Protein AF-A0A2A3DXY0-F1 (afdb_monomer_lite)

Structure (mmCIF, N/CA/C/O backbone):
data_AF-A0A2A3DXY0-F1
#
_entry.id   AF-A0A2A3DXY0-F1
#
loop_
_atom_site.group_PDB
_atom_site.id
_atom_site.type_symbol
_atom_site.label_atom_id
_atom_site.label_alt_id
_atom_site.label_comp_id
_atom_site.label_asym_id
_atom_site.label_entity_id
_atom_site.label_seq_id
_atom_site.pdbx_PDB_ins_code
_atom_site.Cartn_x
_atom_site.Cartn_y
_atom_site.Cartn_z
_atom_site.occupancy
_atom_site.B_iso_or_equiv
_atom_site.auth_seq_id
_atom_site.auth_comp_id
_atom_site.auth_asym_id
_atom_site.auth_atom_id
_atom_site.pdbx_PDB_model_num
ATOM 1 N N . MET A 1 1 ? -6.247 12.651 14.864 1.00 57.28 1 MET A N 1
ATOM 2 C CA . MET A 1 1 ? -5.394 12.483 16.062 1.00 57.28 1 MET A CA 1
ATOM 3 C C . MET A 1 1 ? -4.008 12.069 15.592 1.00 57.28 1 MET A C 1
ATOM 5 O O . MET A 1 1 ? -3.940 11.336 14.614 1.00 57.28 1 MET A O 1
ATOM 9 N N . ASN A 1 2 ? -2.930 12.552 16.216 1.00 72.25 2 ASN A N 1
ATOM 10 C CA . ASN A 1 2 ? -1.573 12.075 15.927 1.00 72.25 2 ASN A CA 1
ATOM 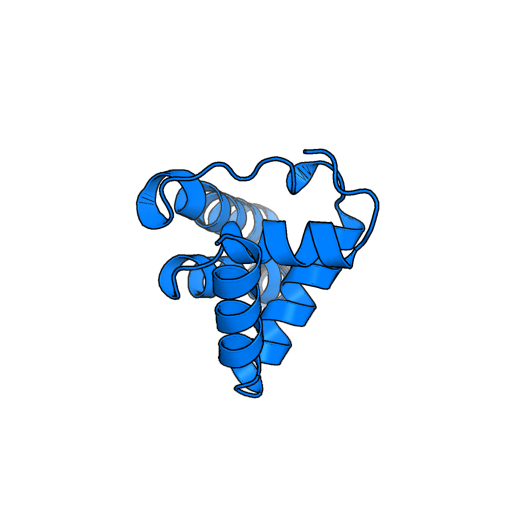11 C C . ASN A 1 2 ? -1.306 10.851 16.825 1.00 72.25 2 ASN A C 1
ATOM 13 O O . ASN A 1 2 ? -1.158 11.047 18.033 1.00 72.25 2 ASN A O 1
ATOM 17 N N . PRO A 1 3 ? -1.322 9.618 16.290 1.00 78.06 3 PRO A N 1
ATOM 18 C CA . PRO A 1 3 ? -1.211 8.411 17.106 1.00 78.06 3 PRO A CA 1
ATOM 19 C C . PRO A 1 3 ? 0.136 8.367 17.831 1.00 78.06 3 PRO A C 1
ATOM 21 O O . PRO A 1 3 ? 1.185 8.588 17.221 1.00 78.06 3 PRO A O 1
ATOM 24 N N . GLN A 1 4 ? 0.106 8.093 19.1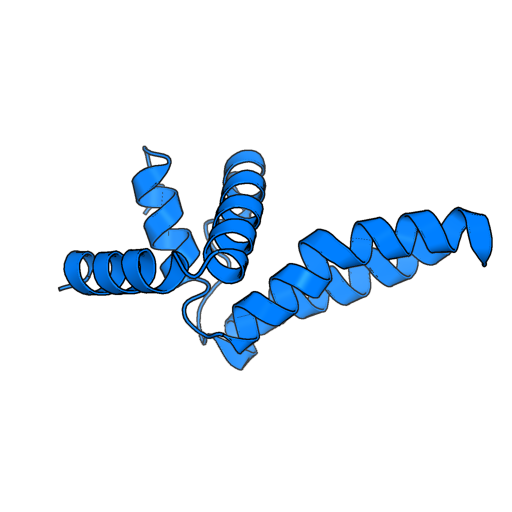33 1.00 85.94 4 GLN A N 1
ATOM 25 C CA . GLN A 1 4 ? 1.303 8.015 19.975 1.00 85.94 4 GLN A CA 1
ATOM 26 C C . GLN A 1 4 ? 1.885 6.601 19.983 1.00 85.94 4 GLN A C 1
ATOM 28 O O . GLN A 1 4 ? 3.097 6.430 20.113 1.00 85.94 4 GLN A O 1
ATOM 33 N N . THR A 1 5 ? 1.039 5.592 19.764 1.00 92.94 5 THR A N 1
ATOM 34 C CA . THR A 1 5 ? 1.433 4.181 19.697 1.00 92.94 5 THR A CA 1
ATOM 35 C C . THR A 1 5 ? 1.204 3.588 18.306 1.00 92.94 5 THR A C 1
ATOM 37 O O . THR A 1 5 ? 0.368 4.056 17.527 1.00 92.94 5 THR A O 1
ATOM 40 N N . PHE A 1 6 ? 1.939 2.519 17.981 1.00 93.38 6 PHE A N 1
ATOM 41 C CA . PHE A 1 6 ? 1.716 1.790 16.729 1.00 93.38 6 PHE A CA 1
ATOM 42 C C . PHE A 1 6 ? 0.326 1.141 16.680 1.00 93.38 6 PHE A C 1
ATOM 44 O O . PHE A 1 6 ? -0.236 0.998 15.601 1.00 93.38 6 PHE A O 1
ATOM 51 N N . ASP A 1 7 ? -0.247 0.758 17.822 1.00 94.19 7 ASP A N 1
ATOM 52 C CA . ASP A 1 7 ? -1.569 0.133 17.860 1.00 94.19 7 ASP A CA 1
ATOM 53 C C . ASP A 1 7 ? -2.695 1.135 17.545 1.00 94.19 7 ASP A C 1
ATOM 55 O O . ASP A 1 7 ? -3.568 0.833 16.733 1.00 94.19 7 ASP A O 1
ATOM 59 N N . GLU A 1 8 ? -2.613 2.364 18.068 1.00 92.00 8 GLU A N 1
ATOM 60 C CA . GLU A 1 8 ? -3.493 3.472 17.660 1.00 92.00 8 GLU A CA 1
ATOM 61 C C . GLU A 1 8 ? -3.357 3.777 16.166 1.00 92.00 8 GLU A C 1
ATOM 63 O O . GLU A 1 8 ? -4.353 3.934 15.456 1.00 92.00 8 GLU A O 1
ATOM 68 N N . TYR A 1 9 ? -2.115 3.831 15.669 1.00 93.19 9 TYR A N 1
ATOM 69 C CA . TYR A 1 9 ? -1.858 4.031 14.246 1.00 93.19 9 TYR A CA 1
ATOM 70 C C . TYR A 1 9 ? -2.440 2.894 13.409 1.00 93.19 9 TYR A C 1
ATOM 72 O O . TYR A 1 9 ? -3.038 3.154 12.372 1.00 93.19 9 TYR A O 1
ATOM 80 N N . TRP A 1 10 ? -2.296 1.646 13.856 1.00 94.69 10 TRP A N 1
ATOM 81 C CA . TRP A 1 10 ? -2.817 0.461 13.184 1.00 94.69 10 TRP A CA 1
ATOM 82 C C . TRP A 1 10 ? -4.342 0.489 13.075 1.00 94.69 10 TRP A C 1
ATOM 84 O O . TRP A 1 10 ? -4.868 0.236 11.993 1.00 94.69 10 TRP A O 1
ATOM 94 N N . LEU A 1 11 ? -5.056 0.830 14.152 1.00 93.50 11 LEU A N 1
ATOM 95 C CA . LEU A 1 11 ? -6.516 0.958 14.111 1.00 93.50 11 LEU A CA 1
ATOM 96 C C . LEU A 1 11 ? -6.952 2.085 13.168 1.00 93.50 11 LEU A C 1
ATOM 98 O O . LEU A 1 11 ? -7.843 1.878 12.345 1.00 93.50 11 LEU A O 1
ATOM 102 N N . GLY A 1 12 ? -6.277 3.237 13.209 1.00 92.25 12 GLY A N 1
ATOM 103 C CA . GLY A 1 12 ? -6.514 4.316 12.248 1.00 92.25 12 GLY A CA 1
ATOM 104 C C . GLY A 1 12 ? -6.240 3.884 10.804 1.00 92.25 12 GLY A C 1
ATOM 105 O O . GLY A 1 12 ? -7.057 4.125 9.920 1.00 92.25 12 GLY A O 1
ATOM 106 N N . TYR A 1 13 ? -5.120 3.199 10.563 1.00 93.69 13 TYR A N 1
ATOM 107 C CA . TYR A 1 13 ? -4.738 2.692 9.246 1.00 93.69 13 TYR A CA 1
ATOM 108 C C . TYR A 1 13 ? -5.794 1.725 8.717 1.00 93.69 13 TYR A C 1
ATOM 110 O O . TYR A 1 13 ? -6.201 1.828 7.563 1.00 93.69 13 TYR A O 1
ATOM 118 N N . LEU A 1 14 ? -6.299 0.830 9.569 1.00 94.56 14 LEU A N 1
ATOM 119 C CA . LEU A 1 14 ? -7.331 -0.128 9.198 1.00 94.56 14 LEU A CA 1
ATOM 120 C C . LEU A 1 14 ? -8.687 0.546 8.927 1.00 94.56 14 LEU A C 1
ATOM 122 O O . LEU A 1 14 ? -9.374 0.137 7.994 1.00 94.56 14 LEU A O 1
ATOM 126 N N . ALA A 1 15 ? -9.042 1.611 9.656 1.00 93.19 15 ALA A N 1
ATOM 127 C CA . ALA A 1 15 ? -10.189 2.464 9.314 1.00 93.19 15 ALA A CA 1
ATOM 128 C C . ALA A 1 15 ? -10.013 3.140 7.946 1.00 93.19 15 ALA A C 1
ATOM 130 O O . ALA A 1 15 ? -10.969 3.278 7.188 1.00 93.19 15 ALA A O 1
ATOM 131 N N . GLY A 1 16 ? -8.772 3.499 7.612 1.00 93.31 16 GLY A N 1
ATOM 132 C CA . GLY A 1 16 ? -8.352 3.981 6.299 1.00 93.31 16 GLY A CA 1
ATOM 133 C C . GLY A 1 16 ? -8.548 2.981 5.152 1.00 93.31 16 GLY A C 1
ATOM 134 O O . GLY A 1 16 ? -8.565 3.396 3.998 1.00 93.31 16 GLY A O 1
ATOM 135 N N . HIS A 1 17 ? -8.680 1.688 5.462 1.00 95.44 17 HIS A N 1
ATOM 136 C CA . HIS A 1 17 ? -8.640 0.571 4.514 1.00 95.44 17 HIS A CA 1
ATOM 137 C C . HIS A 1 17 ? -9.712 -0.487 4.833 1.00 95.44 17 HIS A C 1
ATOM 139 O O . HIS A 1 17 ? -9.480 -1.699 4.724 1.00 95.44 17 HIS A O 1
ATOM 145 N N . SER A 1 18 ? -10.896 -0.054 5.269 1.00 93.81 18 SER A N 1
ATOM 146 C CA . SER A 1 18 ? -11.953 -0.959 5.727 1.00 93.81 18 SER A CA 1
ATOM 147 C C . SER A 1 18 ? -12.607 -1.723 4.570 1.00 93.81 18 SER A C 1
ATOM 149 O O . SER A 1 18 ? -13.034 -2.872 4.752 1.00 93.81 18 SER A O 1
ATOM 151 N N . LYS A 1 19 ? -12.602 -1.165 3.350 1.00 95.69 19 LYS A N 1
ATOM 152 C CA . LYS A 1 19 ? -13.163 -1.828 2.165 1.00 95.69 19 LYS A CA 1
ATOM 153 C C . LYS A 1 19 ? -12.155 -2.776 1.498 1.00 95.69 19 LYS A C 1
ATOM 155 O O . LYS A 1 19 ? -10.998 -2.403 1.288 1.00 95.69 19 LYS A O 1
ATOM 160 N N . PRO A 1 20 ? -12.586 -3.989 1.089 1.00 96.56 20 PRO A N 1
ATOM 161 C CA . PRO A 1 20 ? -11.728 -4.934 0.368 1.00 96.56 20 PRO A CA 1
ATOM 162 C C . PRO A 1 20 ? -11.099 -4.358 -0.905 1.00 96.56 20 PRO A C 1
ATOM 164 O O . PRO A 1 20 ? -9.934 -4.622 -1.185 1.00 96.56 20 PRO A O 1
ATOM 167 N N . SER A 1 21 ? -11.838 -3.530 -1.650 1.00 97.06 21 SER A N 1
ATOM 168 C CA . SER A 1 21 ? -11.356 -2.895 -2.883 1.00 97.06 21 SER A CA 1
ATOM 169 C C . SER A 1 21 ? -10.169 -1.959 -2.639 1.00 97.06 21 SER A C 1
ATOM 171 O O . SER A 1 21 ? -9.186 -2.006 -3.376 1.00 97.06 21 SER A O 1
ATOM 173 N N . THR A 1 22 ? -10.231 -1.150 -1.579 1.00 96.19 22 THR A N 1
ATOM 174 C CA . THR A 1 22 ? -9.161 -0.227 -1.172 1.00 96.19 22 THR A CA 1
ATOM 175 C C . THR A 1 22 ? -7.895 -1.004 -0.828 1.00 96.19 22 THR A C 1
ATOM 177 O O . THR A 1 22 ? -6.817 -0.676 -1.323 1.00 96.19 22 THR A O 1
ATOM 180 N N . ARG A 1 23 ? -8.029 -2.087 -0.049 1.00 97.06 23 ARG A N 1
ATOM 181 C CA . ARG A 1 23 ? -6.908 -2.968 0.316 1.00 97.06 23 ARG A CA 1
ATOM 182 C C . ARG A 1 23 ? -6.270 -3.630 -0.890 1.00 97.06 23 ARG A C 1
ATOM 184 O O . ARG A 1 23 ? -5.055 -3.573 -1.034 1.00 97.06 23 ARG A O 1
ATOM 191 N N . PHE A 1 24 ? -7.084 -4.208 -1.768 1.00 97.88 24 PHE A N 1
ATOM 192 C CA . PHE A 1 24 ? -6.596 -4.903 -2.952 1.00 97.88 24 PHE A CA 1
ATOM 193 C C . PHE A 1 24 ? -5.741 -3.989 -3.837 1.00 97.88 24 PHE A C 1
ATOM 195 O O . PHE A 1 24 ? -4.618 -4.343 -4.194 1.00 97.88 24 PHE A O 1
ATOM 202 N N . ILE A 1 25 ? -6.226 -2.777 -4.121 1.00 97.88 25 ILE A N 1
ATOM 203 C CA . ILE A 1 25 ? -5.478 -1.796 -4.917 1.00 97.88 25 ILE A CA 1
ATOM 204 C C . ILE A 1 25 ? -4.211 -1.338 -4.178 1.00 97.88 25 ILE A C 1
ATOM 206 O O . ILE A 1 25 ? -3.171 -1.176 -4.812 1.00 97.88 25 ILE A O 1
ATOM 210 N N . HIS A 1 26 ? -4.249 -1.196 -2.850 1.00 96.94 26 HIS A N 1
ATOM 211 C CA . HIS A 1 26 ? -3.054 -0.896 -2.055 1.00 96.94 26 HIS A CA 1
ATOM 212 C C . HIS A 1 26 ? -2.004 -2.010 -2.115 1.00 96.94 26 HIS A C 1
ATOM 214 O O . HIS A 1 26 ? -0.819 -1.713 -2.252 1.00 96.94 26 HIS A O 1
ATOM 220 N N . TYR A 1 27 ? -2.400 -3.284 -2.065 1.00 98.06 27 TYR A N 1
ATOM 221 C CA . TYR A 1 27 ? -1.461 -4.396 -2.233 1.00 98.06 27 TYR A CA 1
ATOM 222 C C . TYR A 1 27 ? -0.828 -4.372 -3.619 1.00 98.06 27 TYR A C 1
ATOM 224 O O . TYR A 1 27 ? 0.395 -4.464 -3.742 1.00 98.06 27 TYR A O 1
ATOM 232 N N . LEU A 1 28 ? -1.641 -4.186 -4.663 1.00 97.81 28 LEU A N 1
ATOM 233 C CA . LEU A 1 28 ? -1.133 -4.057 -6.024 1.00 97.81 28 LEU A CA 1
ATOM 234 C C . LEU A 1 28 ? -0.153 -2.893 -6.142 1.00 97.81 28 LEU A C 1
ATOM 236 O O . LEU A 1 28 ? 0.929 -3.076 -6.689 1.00 97.81 28 LEU A O 1
ATOM 240 N N . GLY A 1 29 ? -0.499 -1.721 -5.612 1.00 96.31 29 GLY A N 1
ATOM 241 C CA . GLY A 1 29 ? 0.287 -0.521 -5.862 1.00 96.31 29 GLY A CA 1
ATOM 242 C C . GLY A 1 29 ? 1.477 -0.287 -4.950 1.00 96.31 29 GLY A C 1
ATOM 243 O O . GLY A 1 29 ? 2.482 0.246 -5.408 1.00 96.31 29 GLY A O 1
ATOM 244 N N . LEU A 1 30 ? 1.411 -0.706 -3.690 1.00 95.81 30 LEU A N 1
ATOM 245 C CA . LEU A 1 30 ? 2.481 -0.446 -2.727 1.00 95.81 30 LEU A CA 1
ATOM 246 C C . LEU A 1 30 ? 3.356 -1.668 -2.442 1.00 95.81 30 LEU A C 1
ATOM 248 O O . LEU A 1 30 ? 4.467 -1.495 -1.949 1.00 95.81 30 LEU A O 1
ATOM 252 N N . PHE A 1 31 ? 2.893 -2.884 -2.754 1.00 97.31 31 PHE A N 1
ATOM 253 C CA . PHE A 1 31 ? 3.689 -4.103 -2.582 1.00 97.31 31 PHE A CA 1
ATOM 254 C C . PHE A 1 31 ? 4.126 -4.703 -3.923 1.00 97.31 31 PHE A C 1
ATOM 256 O O . PHE A 1 31 ? 5.321 -4.872 -4.157 1.00 97.31 31 PHE A O 1
ATOM 263 N N . PHE A 1 32 ? 3.189 -4.985 -4.835 1.00 98.12 32 PHE A N 1
ATOM 264 C CA . PHE A 1 32 ? 3.516 -5.687 -6.083 1.00 98.12 32 PHE A CA 1
ATOM 265 C C . PHE A 1 32 ? 4.111 -4.782 -7.170 1.00 98.12 32 PHE A C 1
ATOM 267 O O . PHE A 1 32 ? 5.071 -5.181 -7.829 1.00 98.12 32 PHE A O 1
ATOM 274 N N . ALA A 1 33 ? 3.598 -3.564 -7.360 1.00 98.06 33 ALA A N 1
ATOM 275 C CA . ALA A 1 33 ? 4.062 -2.663 -8.415 1.00 98.06 33 ALA A CA 1
ATOM 276 C C . ALA A 1 33 ? 5.552 -2.281 -8.299 1.00 98.06 33 ALA A C 1
ATOM 278 O O . ALA A 1 33 ? 6.211 -2.253 -9.337 1.00 98.06 33 ALA A O 1
ATOM 279 N N . PRO A 1 34 ? 6.141 -2.064 -7.103 1.00 97.81 34 PRO A N 1
ATOM 280 C CA . PRO A 1 34 ? 7.589 -1.896 -6.969 1.00 97.81 34 PRO A CA 1
ATOM 281 C C . PRO A 1 34 ? 8.388 -3.113 -7.444 1.00 97.81 34 PRO A C 1
ATOM 283 O O . PRO A 1 34 ? 9.347 -2.953 -8.196 1.00 97.81 34 PRO A O 1
ATOM 286 N N . ILE A 1 35 ? 7.968 -4.326 -7.068 1.00 98.19 35 ILE A N 1
ATOM 287 C CA . ILE A 1 35 ? 8.631 -5.576 -7.473 1.00 98.19 35 ILE A CA 1
ATOM 288 C C . ILE A 1 35 ? 8.584 -5.718 -8.997 1.00 98.19 35 ILE A C 1
ATOM 290 O O . ILE A 1 35 ? 9.612 -5.931 -9.641 1.00 98.19 35 ILE A O 1
ATOM 294 N N . VAL A 1 36 ? 7.395 -5.546 -9.581 1.00 98.31 36 VAL A N 1
ATOM 295 C CA . VAL A 1 36 ? 7.181 -5.637 -11.030 1.00 98.31 36 VAL A CA 1
ATOM 296 C C . VAL A 1 36 ? 7.930 -4.532 -11.770 1.00 98.31 36 VAL A C 1
ATOM 298 O O . VAL A 1 36 ? 8.566 -4.806 -12.781 1.00 98.31 36 VAL A O 1
ATOM 301 N N . GLY A 1 37 ? 7.898 -3.297 -11.270 1.00 98.25 37 GLY A N 1
ATOM 302 C CA . GLY A 1 37 ? 8.572 -2.152 -11.877 1.00 98.25 37 GLY A CA 1
ATOM 303 C C . GLY A 1 37 ? 10.085 -2.336 -11.936 1.00 98.25 37 GLY A C 1
ATOM 304 O O . GLY A 1 37 ? 10.692 -2.110 -12.983 1.00 98.25 37 GLY A O 1
ATOM 305 N N . VAL A 1 38 ? 10.692 -2.812 -10.845 1.00 98.25 38 VAL A N 1
ATOM 306 C CA . VAL A 1 38 ? 12.124 -3.136 -10.804 1.00 98.25 38 VAL A CA 1
ATOM 307 C C . VAL A 1 38 ? 12.441 -4.297 -11.746 1.00 98.25 38 VAL A C 1
ATOM 309 O O . VAL A 1 38 ? 13.333 -4.166 -12.578 1.00 98.25 38 VAL A O 1
ATOM 312 N N . ALA A 1 39 ? 11.683 -5.397 -11.699 1.00 98.38 39 ALA A N 1
ATOM 313 C CA . ALA A 1 39 ? 11.904 -6.542 -12.585 1.00 98.38 39 ALA A CA 1
ATOM 314 C C . ALA A 1 39 ? 11.784 -6.164 -14.075 1.00 98.38 39 ALA A C 1
ATOM 316 O O . ALA A 1 39 ? 12.665 -6.483 -14.871 1.00 98.38 39 ALA A O 1
ATOM 317 N N . ALA A 1 40 ? 10.744 -5.416 -14.453 1.00 98.44 40 ALA A N 1
ATOM 318 C CA . ALA A 1 40 ? 10.542 -4.926 -15.816 1.00 98.44 40 ALA A CA 1
ATOM 319 C C . ALA A 1 40 ? 11.662 -3.980 -16.276 1.00 98.44 40 ALA A C 1
ATOM 321 O O . ALA A 1 40 ? 11.968 -3.932 -17.468 1.00 98.44 40 ALA A O 1
ATOM 322 N N . SER A 1 41 ? 12.308 -3.275 -15.342 1.00 98.38 41 SER A N 1
ATOM 323 C CA . SER A 1 41 ? 13.451 -2.413 -15.655 1.00 98.38 41 SER A CA 1
ATOM 324 C C . SER A 1 41 ? 14.668 -3.207 -16.127 1.00 98.38 41 SER A C 1
ATOM 326 O O . SER A 1 41 ? 15.400 -2.751 -16.999 1.00 98.38 41 SER A O 1
ATOM 328 N N . PHE A 1 42 ? 14.852 -4.426 -15.619 1.00 98.31 42 PHE A N 1
ATOM 329 C CA . PHE A 1 42 ? 15.915 -5.323 -16.078 1.00 98.31 42 PHE A CA 1
ATOM 330 C C . PHE A 1 42 ? 15.518 -6.151 -17.303 1.00 98.31 42 PHE A C 1
ATOM 332 O O . PHE A 1 42 ? 16.364 -6.436 -18.145 1.00 98.31 42 PHE A O 1
ATOM 339 N N . LEU A 1 43 ? 14.248 -6.559 -17.393 1.00 98.44 43 LEU A N 1
ATOM 340 C CA . LEU A 1 43 ? 13.789 -7.552 -18.370 1.00 98.44 43 LEU A CA 1
ATOM 341 C C . LEU A 1 43 ? 13.197 -6.954 -19.653 1.00 98.44 43 LEU A C 1
ATOM 343 O O . LEU A 1 43 ? 13.161 -7.640 -20.670 1.00 98.44 43 LEU A O 1
ATOM 347 N N . VAL A 1 44 ? 12.692 -5.717 -19.608 1.00 98.06 44 VAL A N 1
ATOM 348 C CA . VAL A 1 44 ? 11.936 -5.107 -20.715 1.00 98.06 44 VAL A CA 1
ATOM 349 C C . VAL A 1 44 ? 12.549 -3.775 -21.131 1.00 98.06 44 VAL A C 1
ATOM 351 O O . VAL A 1 44 ? 12.999 -3.632 -22.264 1.00 98.06 44 VAL A O 1
ATOM 354 N N . VAL A 1 45 ? 12.569 -2.785 -20.233 1.00 98.06 45 VAL A N 1
ATOM 355 C CA . VAL A 1 45 ? 13.114 -1.453 -20.524 1.00 98.06 45 VAL A CA 1
ATOM 356 C C . VAL A 1 45 ? 13.511 -0.734 -19.241 1.00 98.06 45 VAL A C 1
ATOM 358 O O . VAL A 1 45 ? 12.700 -0.624 -18.328 1.00 98.06 45 VAL A O 1
ATOM 361 N N . TRP A 1 46 ? 14.731 -0.191 -19.184 1.00 98.19 46 TRP A N 1
ATOM 362 C CA . TRP A 1 46 ? 15.338 0.346 -17.953 1.00 98.19 46 TRP A CA 1
ATOM 363 C C . TRP A 1 46 ? 14.507 1.409 -17.225 1.00 98.19 46 TRP A C 1
ATOM 365 O O . TRP A 1 46 ? 14.633 1.546 -16.013 1.00 98.19 46 TRP A O 1
ATOM 375 N N . TRP A 1 47 ? 13.652 2.151 -17.935 1.00 98.00 47 TRP A N 1
ATOM 376 C CA . TRP A 1 47 ? 12.806 3.191 -17.350 1.00 98.00 47 TRP A CA 1
ATOM 377 C C . TRP A 1 47 ? 11.434 2.688 -16.879 1.00 98.00 47 TRP A C 1
ATOM 379 O O . TRP A 1 47 ? 10.659 3.486 -16.359 1.00 98.00 47 TRP A O 1
ATOM 389 N N . ALA A 1 48 ? 11.105 1.396 -17.008 1.00 98.19 48 ALA A N 1
ATOM 390 C CA . ALA A 1 48 ? 9.784 0.857 -16.660 1.00 98.19 48 ALA A CA 1
ATOM 391 C C . ALA A 1 48 ? 9.341 1.219 -15.229 1.00 98.19 48 ALA A C 1
ATOM 393 O O . ALA A 1 48 ? 8.173 1.553 -15.004 1.00 98.19 48 ALA A O 1
ATOM 394 N N . PHE A 1 49 ? 10.270 1.228 -14.267 1.00 97.81 49 PHE A N 1
ATOM 395 C CA . PHE A 1 49 ? 9.985 1.627 -12.887 1.00 97.81 49 PHE A CA 1
ATOM 396 C C . PHE A 1 49 ? 9.474 3.074 -12.760 1.00 97.81 49 PHE A C 1
ATOM 398 O O . PHE A 1 49 ? 8.639 3.333 -11.894 1.00 97.81 49 PHE A O 1
ATOM 405 N N . LEU A 1 50 ? 9.917 3.993 -13.633 1.00 97.88 50 LEU A N 1
ATOM 406 C CA . LEU A 1 50 ? 9.509 5.405 -13.633 1.00 97.88 50 LEU A CA 1
ATOM 407 C C . LEU A 1 50 ? 8.034 5.592 -13.999 1.00 97.88 50 LEU A C 1
ATOM 409 O O . LEU A 1 50 ? 7.464 6.635 -13.696 1.00 97.88 50 LEU A O 1
ATOM 413 N N . VAL A 1 51 ? 7.410 4.597 -14.635 1.00 98.12 51 VAL A N 1
ATOM 414 C CA . VAL A 1 51 ? 5.987 4.633 -14.998 1.00 98.12 51 VAL A CA 1
ATOM 415 C C . VAL A 1 51 ? 5.165 3.737 -14.083 1.00 98.12 51 VAL A C 1
ATOM 417 O O . VAL A 1 51 ? 4.170 4.185 -13.518 1.00 98.12 51 VAL A O 1
ATOM 420 N N . ILE A 1 52 ? 5.584 2.485 -13.893 1.00 98.00 52 ILE A N 1
ATOM 421 C CA . ILE A 1 52 ? 4.796 1.493 -13.152 1.00 98.00 52 ILE A CA 1
ATOM 422 C C . ILE A 1 52 ? 4.599 1.931 -11.696 1.00 98.00 52 ILE A C 1
ATOM 424 O O . ILE A 1 52 ? 3.472 1.934 -11.205 1.00 98.00 52 ILE A O 1
ATOM 428 N N . ILE A 1 53 ? 5.661 2.348 -11.002 1.00 96.88 53 ILE A N 1
ATOM 429 C CA . ILE A 1 53 ? 5.556 2.680 -9.575 1.00 96.88 53 ILE A CA 1
ATOM 430 C C . ILE A 1 53 ? 4.643 3.899 -9.352 1.00 96.88 53 ILE A C 1
ATOM 432 O O . ILE A 1 53 ? 3.694 3.774 -8.572 1.00 96.88 53 ILE A O 1
ATOM 436 N N . PRO A 1 54 ? 4.832 5.051 -10.032 1.00 97.38 54 PRO A N 1
ATOM 437 C CA . PRO A 1 54 ? 3.980 6.216 -9.799 1.00 97.38 54 PRO A CA 1
ATOM 438 C C . PRO A 1 54 ? 2.515 5.996 -10.181 1.00 97.38 54 PRO A C 1
ATOM 440 O O . PRO A 1 54 ? 1.632 6.415 -9.437 1.00 97.38 54 PRO A O 1
ATOM 443 N N . VAL A 1 55 ? 2.235 5.314 -11.300 1.00 98.12 55 VAL A N 1
ATOM 444 C CA . VAL A 1 55 ? 0.854 5.063 -11.751 1.00 98.12 55 VAL A CA 1
ATOM 445 C C . VAL A 1 55 ? 0.076 4.274 -10.703 1.00 98.12 55 VAL A C 1
ATOM 447 O O . VAL A 1 55 ? -1.033 4.653 -10.324 1.00 98.12 55 VAL A O 1
ATOM 450 N N . PHE A 1 56 ? 0.666 3.198 -10.192 1.00 97.62 56 PHE A N 1
ATOM 451 C CA . PHE A 1 56 ? -0.008 2.363 -9.210 1.00 97.62 56 PHE A CA 1
ATOM 452 C C . PHE A 1 56 ? -0.022 2.978 -7.802 1.00 97.62 56 PHE A C 1
ATOM 454 O O . PHE A 1 56 ? -0.985 2.774 -7.061 1.00 97.62 56 PHE A O 1
ATOM 461 N N . TYR A 1 57 ? 0.984 3.781 -7.444 1.00 94.81 57 TYR A N 1
ATOM 462 C CA . TYR A 1 57 ? 0.946 4.594 -6.228 1.00 94.81 57 TYR A CA 1
ATOM 463 C C . TYR A 1 57 ? -0.228 5.585 -6.254 1.00 94.81 57 TYR A C 1
ATOM 465 O O . TYR A 1 57 ? -0.986 5.678 -5.287 1.00 94.81 57 TYR A O 1
ATOM 473 N N . LEU A 1 58 ? -0.424 6.286 -7.376 1.00 95.56 58 LEU A N 1
ATOM 474 C CA . LEU A 1 58 ? -1.555 7.197 -7.556 1.00 95.56 58 LEU A CA 1
ATOM 475 C C . LEU A 1 58 ? -2.888 6.449 -7.492 1.00 95.56 58 LEU A C 1
ATOM 477 O O . LEU A 1 58 ? -3.805 6.908 -6.815 1.00 95.56 58 LEU A O 1
ATOM 481 N N . ALA A 1 59 ? -2.989 5.280 -8.131 1.00 96.38 59 ALA A N 1
ATOM 482 C CA . ALA A 1 59 ? -4.182 4.443 -8.046 1.00 96.38 59 ALA A CA 1
ATOM 483 C C . ALA A 1 59 ? -4.533 4.092 -6.588 1.00 96.38 59 ALA A C 1
ATOM 485 O O . ALA A 1 59 ? -5.688 4.247 -6.193 1.00 96.38 59 ALA A O 1
ATOM 486 N N . ALA A 1 60 ? -3.545 3.700 -5.773 1.00 95.50 60 ALA A N 1
ATOM 487 C CA . ALA A 1 60 ? -3.733 3.463 -4.342 1.00 95.50 60 ALA A CA 1
ATOM 488 C C . ALA A 1 60 ? -4.216 4.727 -3.615 1.00 95.50 60 ALA A C 1
ATOM 490 O O . ALA A 1 60 ? -5.228 4.679 -2.916 1.00 95.50 60 ALA A O 1
ATOM 491 N N . LEU A 1 61 ? -3.585 5.880 -3.856 1.00 93.56 61 LEU A N 1
ATOM 492 C CA . LEU A 1 61 ? -3.980 7.147 -3.236 1.00 93.56 61 LEU A CA 1
ATOM 493 C C . LEU A 1 61 ? -5.433 7.535 -3.556 1.00 93.56 61 LEU A C 1
ATOM 495 O O . LEU A 1 61 ? -6.163 7.966 -2.663 1.00 93.56 61 LEU A O 1
ATOM 499 N N . PHE A 1 62 ? -5.869 7.353 -4.806 1.00 95.25 62 PHE A N 1
ATOM 500 C CA . PHE A 1 62 ? -7.224 7.694 -5.242 1.00 95.25 62 PHE A CA 1
ATOM 501 C C . PHE A 1 62 ? -8.307 6.774 -4.671 1.00 95.25 62 PHE A C 1
ATOM 503 O O . PHE A 1 62 ? -9.470 7.174 -4.627 1.00 95.25 62 PHE A O 1
ATOM 510 N N . THR A 1 63 ? -7.963 5.586 -4.164 1.00 95.50 63 THR A N 1
ATOM 511 C CA . THR A 1 63 ? -8.962 4.733 -3.500 1.00 95.50 63 THR A CA 1
ATOM 512 C C . THR A 1 63 ? -9.539 5.365 -2.239 1.00 95.50 63 THR A C 1
ATOM 514 O O . THR A 1 63 ? -10.716 5.151 -1.960 1.00 95.50 63 THR A O 1
ATOM 517 N N . HIS A 1 64 ? -8.775 6.191 -1.519 1.00 94.12 64 HIS A N 1
ATOM 518 C CA . HIS A 1 64 ? -9.261 6.872 -0.319 1.00 94.12 64 HIS A CA 1
ATOM 519 C C . HIS A 1 64 ? -10.473 7.771 -0.609 1.00 94.12 64 HIS A C 1
ATOM 521 O O . HIS A 1 64 ? -11.545 7.502 -0.067 1.00 94.12 64 HIS A O 1
ATOM 527 N N . PRO A 1 65 ? -10.386 8.780 -1.497 1.00 94.31 65 PRO A N 1
ATOM 528 C CA . PRO A 1 65 ? -11.541 9.613 -1.808 1.00 94.31 65 PRO A CA 1
ATOM 529 C C . PRO A 1 65 ? -12.606 8.895 -2.652 1.00 94.31 65 PRO A C 1
ATOM 531 O O . PRO A 1 65 ? -13.786 9.145 -2.438 1.00 94.31 65 PRO A O 1
ATOM 534 N N . LEU A 1 66 ? -12.227 8.016 -3.593 1.00 95.25 66 LEU A N 1
ATOM 535 C CA . LEU A 1 66 ? -13.175 7.450 -4.568 1.00 95.25 66 LEU A CA 1
ATOM 536 C C . LEU A 1 66 ? -13.918 6.207 -4.070 1.00 95.25 66 LEU A C 1
ATOM 538 O O . LEU A 1 66 ? -15.073 5.992 -4.426 1.00 95.25 66 LEU A O 1
ATOM 542 N N . LEU A 1 67 ? -13.252 5.356 -3.288 1.00 93.94 67 LEU A N 1
ATOM 543 C CA . LEU A 1 67 ? -13.813 4.084 -2.832 1.00 93.94 67 LEU A CA 1
ATOM 544 C C . LEU A 1 67 ? -14.107 4.137 -1.344 1.00 93.94 67 LEU A C 1
ATOM 546 O O . LEU A 1 67 ? -15.227 3.849 -0.928 1.00 93.94 67 LEU A O 1
ATOM 550 N N . GLU A 1 68 ? -13.134 4.532 -0.533 1.00 91.69 68 GLU A N 1
ATOM 551 C CA . GLU A 1 68 ? -13.246 4.530 0.923 1.00 91.69 68 GLU A CA 1
ATOM 552 C C . GLU A 1 68 ? -14.076 5.710 1.448 1.00 91.69 68 GLU A C 1
ATOM 554 O O . GLU A 1 68 ? -14.743 5.571 2.468 1.00 91.69 68 GLU A O 1
ATOM 559 N N . HIS A 1 69 ? -14.130 6.812 0.692 1.00 91.81 69 HIS A N 1
ATOM 560 C CA . HIS A 1 69 ? -14.729 8.095 1.078 1.00 91.81 69 HIS A CA 1
ATOM 561 C C . HIS A 1 69 ? -14.075 8.689 2.338 1.00 91.81 69 HIS A C 1
ATOM 563 O O . HIS A 1 69 ? -14.740 9.257 3.202 1.00 91.81 69 HIS A O 1
ATOM 569 N N . ASN A 1 70 ? -12.751 8.552 2.447 1.00 89.31 70 ASN A N 1
ATOM 570 C CA . ASN A 1 70 ? -11.952 9.125 3.525 1.00 89.31 70 ASN A CA 1
ATOM 571 C C . ASN A 1 70 ? -10.677 9.797 2.990 1.00 89.31 70 ASN A C 1
ATOM 573 O O . ASN A 1 70 ? -10.459 9.909 1.783 1.00 89.31 70 ASN A O 1
ATOM 577 N N . SER A 1 71 ? -9.838 10.287 3.904 1.00 82.94 71 SER A N 1
ATOM 578 C CA . SER A 1 71 ? -8.540 10.871 3.565 1.00 82.94 71 SER A CA 1
ATOM 579 C C . SER A 1 71 ? -7.397 9.927 3.929 1.00 82.94 71 SER A C 1
ATOM 581 O O . SER A 1 71 ? -7.455 9.265 4.962 1.00 82.94 71 SER A O 1
ATOM 583 N N . ASN A 1 72 ? -6.303 9.970 3.165 1.00 77.62 72 ASN A N 1
ATOM 584 C CA . ASN A 1 72 ? -5.057 9.251 3.468 1.00 77.62 72 ASN A CA 1
ATOM 585 C C . ASN A 1 72 ? -4.241 9.878 4.636 1.00 77.62 72 ASN A C 1
ATOM 587 O O . ASN A 1 72 ? -3.080 9.542 4.870 1.00 77.62 72 ASN A O 1
ATOM 591 N N . LYS A 1 73 ? -4.801 10.850 5.370 1.00 72.50 73 LYS A N 1
ATOM 592 C CA . LYS A 1 73 ? -4.142 11.477 6.530 1.00 72.50 73 LYS A CA 1
ATOM 593 C C . LYS A 1 73 ? -4.494 10.718 7.818 1.00 72.50 73 LYS A C 1
ATOM 595 O O . LYS A 1 73 ? -5.647 10.316 7.961 1.00 72.50 73 LYS A O 1
ATOM 600 N N . PRO A 1 74 ? -3.556 10.556 8.777 1.00 58.94 74 PRO A N 1
ATOM 601 C CA . PRO A 1 74 ? -2.190 11.102 8.852 1.00 58.94 74 PRO A CA 1
ATOM 602 C C . PRO A 1 74 ? -1.114 10.126 8.332 1.00 58.94 74 PRO A C 1
ATOM 604 O O . PRO A 1 74 ? 0.061 10.229 8.675 1.00 58.94 74 PRO A O 1
ATOM 607 N N . PHE A 1 75 ? -1.494 9.124 7.539 1.00 63.22 75 PHE A N 1
ATOM 608 C CA . PHE A 1 75 ? -0.635 7.969 7.271 1.00 63.22 75 PHE A CA 1
ATOM 609 C C . PHE A 1 75 ? 0.594 8.306 6.419 1.00 63.22 75 PHE A C 1
ATOM 611 O O . PHE A 1 75 ? 1.607 7.623 6.538 1.00 63.22 75 PHE A O 1
ATOM 618 N N . ALA A 1 76 ? 0.567 9.391 5.643 1.00 66.06 76 ALA A N 1
ATOM 619 C CA . ALA A 1 76 ? 1.740 9.892 4.922 1.00 66.06 76 ALA A CA 1
ATOM 620 C C . ALA A 1 76 ? 2.862 10.442 5.838 1.00 66.06 76 ALA A C 1
ATOM 622 O O . ALA A 1 76 ? 3.998 10.564 5.392 1.00 66.06 76 ALA A O 1
ATOM 623 N N . GLU A 1 77 ? 2.581 10.754 7.110 1.00 76.19 77 GLU A N 1
ATOM 624 C CA . GLU A 1 77 ? 3.527 11.435 8.015 1.00 76.19 77 GLU A CA 1
ATOM 625 C C . GLU A 1 77 ? 4.455 10.473 8.778 1.00 76.19 77 GLU A C 1
ATOM 627 O O . GLU A 1 77 ? 5.480 10.888 9.315 1.00 76.19 77 GLU A O 1
ATOM 632 N N . ARG A 1 78 ? 4.121 9.175 8.832 1.00 87.94 78 ARG A N 1
ATOM 633 C CA . ARG A 1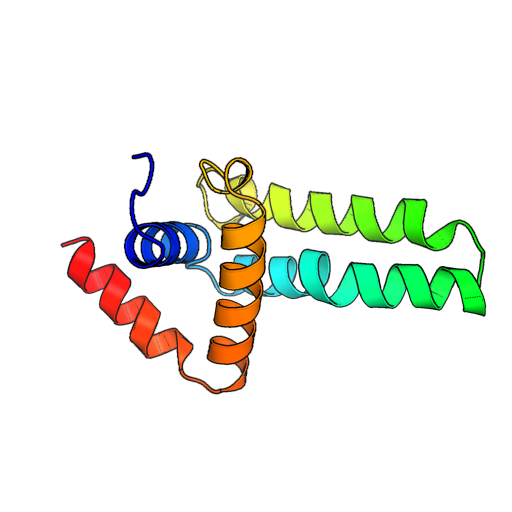 78 ? 4.898 8.144 9.549 1.00 87.94 78 ARG A CA 1
ATOM 634 C C . ARG A 1 78 ? 5.273 6.989 8.615 1.00 87.94 78 ARG A C 1
ATOM 636 O O . ARG A 1 78 ? 4.764 5.884 8.801 1.00 87.94 78 ARG A O 1
ATOM 643 N N . PRO A 1 79 ? 6.175 7.206 7.640 1.00 89.31 79 PRO A N 1
ATOM 644 C CA . PRO A 1 79 ? 6.405 6.282 6.524 1.00 89.31 79 PRO A CA 1
ATOM 645 C C . PRO A 1 79 ? 6.764 4.858 6.965 1.00 89.31 79 PRO A C 1
ATOM 647 O O . PRO A 1 79 ? 6.279 3.890 6.383 1.00 89.31 79 PRO A O 1
ATOM 650 N N . LEU A 1 80 ? 7.560 4.715 8.031 1.00 92.88 80 LEU A N 1
ATOM 651 C CA . LEU A 1 80 ? 7.917 3.400 8.566 1.00 92.88 80 LEU A CA 1
ATOM 652 C C . LEU A 1 80 ? 6.695 2.656 9.123 1.00 92.88 80 LEU A C 1
ATOM 654 O O . LEU A 1 80 ? 6.532 1.463 8.882 1.00 92.88 80 LEU A O 1
ATOM 658 N N . TRP A 1 81 ? 5.813 3.351 9.844 1.00 94.38 81 TRP A N 1
ATOM 659 C CA . TRP A 1 81 ? 4.590 2.746 10.372 1.00 94.38 81 TRP A CA 1
ATOM 660 C C . TRP A 1 81 ? 3.618 2.394 9.249 1.00 94.38 81 TRP A C 1
ATOM 662 O O . TRP A 1 81 ? 3.006 1.332 9.315 1.00 94.38 81 TRP A O 1
ATOM 672 N N . SER A 1 82 ? 3.532 3.212 8.197 1.00 93.44 82 SER A N 1
ATOM 673 C CA . SER A 1 82 ? 2.722 2.920 7.007 1.00 93.44 82 SER A CA 1
ATOM 674 C C . SER A 1 82 ? 3.199 1.649 6.311 1.00 93.44 82 SER A C 1
ATOM 676 O O . SER A 1 82 ? 2.385 0.793 5.973 1.00 93.44 82 SER A O 1
ATOM 678 N N . ALA A 1 83 ? 4.516 1.491 6.146 1.00 94.19 83 ALA A N 1
ATOM 679 C CA . ALA A 1 83 ? 5.107 0.300 5.544 1.00 94.19 83 ALA A CA 1
ATOM 680 C C . ALA A 1 83 ? 4.835 -0.957 6.387 1.00 94.19 83 ALA A C 1
ATOM 682 O O 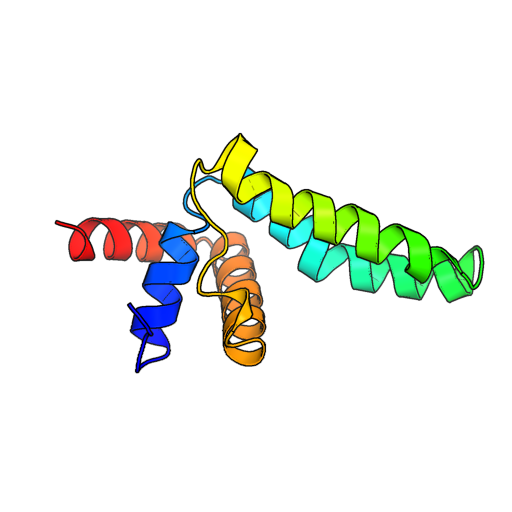. ALA A 1 83 ? 4.369 -1.968 5.862 1.00 94.19 83 ALA A O 1
ATOM 683 N N . ILE A 1 84 ? 5.050 -0.885 7.707 1.00 96.75 84 ILE A N 1
ATOM 684 C CA . ILE A 1 84 ? 4.760 -2.002 8.619 1.00 96.75 84 ILE A CA 1
ATOM 685 C C . ILE A 1 84 ? 3.261 -2.333 8.608 1.00 96.75 84 ILE A C 1
ATOM 687 O O . ILE A 1 84 ? 2.893 -3.507 8.576 1.00 96.75 84 ILE A O 1
ATOM 691 N N . ALA A 1 85 ? 2.386 -1.325 8.613 1.00 96.44 85 ALA A N 1
ATOM 692 C CA . ALA A 1 85 ? 0.941 -1.517 8.589 1.00 96.44 85 ALA A CA 1
ATOM 693 C C . ALA A 1 85 ? 0.468 -2.158 7.277 1.00 96.44 85 ALA A C 1
ATOM 695 O O . ALA A 1 85 ? -0.327 -3.094 7.329 1.00 96.44 85 ALA A O 1
ATOM 696 N N . LEU A 1 86 ? 1.006 -1.747 6.125 1.00 96.38 86 LEU A N 1
ATOM 697 C CA . LEU A 1 86 ? 0.727 -2.382 4.834 1.00 96.38 86 LEU A CA 1
ATOM 698 C C . LEU A 1 86 ? 1.102 -3.868 4.852 1.00 96.38 86 LEU A C 1
ATOM 700 O O . LEU A 1 86 ? 0.277 -4.712 4.505 1.00 96.38 86 LEU A O 1
ATOM 704 N N . LEU A 1 87 ? 2.321 -4.194 5.295 1.00 97.94 87 LEU A N 1
ATOM 705 C CA . LEU A 1 87 ? 2.794 -5.580 5.367 1.00 97.94 87 LEU A CA 1
ATOM 706 C C . LEU A 1 87 ? 1.970 -6.410 6.358 1.00 97.94 87 LEU A C 1
ATOM 708 O O . LEU A 1 87 ? 1.572 -7.529 6.041 1.00 97.94 87 LEU A O 1
ATOM 712 N N . ARG A 1 88 ? 1.652 -5.851 7.534 1.00 98.12 88 ARG A N 1
ATOM 713 C CA . ARG A 1 88 ? 0.778 -6.485 8.534 1.00 98.12 88 ARG A CA 1
ATOM 714 C C . ARG A 1 88 ? -0.614 -6.743 7.965 1.00 98.12 88 ARG A C 1
ATOM 716 O O . ARG A 1 88 ? -1.158 -7.825 8.166 1.00 98.12 88 ARG A O 1
ATOM 723 N N . MET A 1 89 ? -1.189 -5.771 7.262 1.00 98.25 89 MET A N 1
ATOM 724 C CA . MET A 1 89 ? -2.505 -5.886 6.643 1.00 98.25 89 MET A CA 1
ATOM 725 C C . MET A 1 89 ? -2.512 -6.959 5.556 1.00 98.25 89 MET A C 1
ATOM 727 O O . MET A 1 89 ? -3.409 -7.794 5.563 1.00 98.25 89 MET A O 1
ATOM 731 N N . LEU A 1 90 ? -1.512 -6.975 4.670 1.00 98.38 90 LEU A N 1
ATOM 732 C CA . LEU A 1 90 ? -1.360 -7.998 3.633 1.00 98.38 90 LEU A CA 1
ATOM 733 C C . LEU A 1 90 ? -1.215 -9.398 4.247 1.00 98.38 90 LEU A C 1
ATOM 735 O O . LEU A 1 90 ? -1.941 -10.313 3.873 1.00 98.38 90 LEU A O 1
ATOM 739 N N . ALA A 1 91 ? -0.334 -9.562 5.237 1.00 98.50 91 ALA A N 1
ATOM 740 C CA . ALA A 1 91 ? -0.130 -10.844 5.910 1.00 98.50 91 ALA A CA 1
ATOM 741 C C . ALA A 1 91 ? -1.405 -11.347 6.603 1.00 98.50 91 ALA A C 1
ATOM 743 O O . ALA A 1 91 ? -1.727 -12.532 6.537 1.00 98.50 91 ALA A O 1
ATOM 744 N N . LEU A 1 92 ? -2.156 -10.457 7.255 1.00 98.44 92 LEU A N 1
ATOM 745 C CA . LEU A 1 92 ? -3.423 -10.806 7.894 1.00 98.44 92 LEU A CA 1
ATOM 746 C C . LEU A 1 92 ? -4.519 -11.162 6.888 1.00 98.44 92 LEU A C 1
ATOM 748 O O . LEU A 1 92 ? -5.347 -12.012 7.208 1.00 98.44 92 LEU A O 1
ATOM 752 N N . ASP A 1 93 ? -4.550 -10.531 5.715 1.00 97.25 93 ASP A N 1
ATOM 753 C CA . ASP A 1 93 ? -5.519 -10.870 4.668 1.00 97.25 93 ASP A CA 1
ATOM 754 C C . ASP A 1 93 ? -5.202 -12.256 4.084 1.00 97.25 93 ASP A C 1
ATOM 756 O O . ASP A 1 93 ? -6.073 -13.120 4.026 1.00 97.25 93 ASP A O 1
ATOM 760 N N . LEU A 1 94 ? -3.920 -12.527 3.800 1.00 97.50 94 LEU A N 1
ATOM 761 C CA . LEU A 1 94 ? -3.445 -13.825 3.298 1.00 97.50 94 LEU A CA 1
ATOM 762 C C . LEU A 1 94 ? -3.640 -14.978 4.295 1.00 97.50 94 LEU A C 1
ATOM 764 O O . LEU A 1 94 ? -3.881 -16.112 3.893 1.00 97.50 94 LEU A O 1
ATOM 768 N N . THR A 1 95 ? -3.536 -14.705 5.596 1.00 98.00 95 THR A N 1
ATOM 769 C CA . THR A 1 95 ? -3.690 -15.717 6.660 1.00 98.00 95 THR A CA 1
ATOM 770 C C . THR A 1 95 ? -5.112 -15.798 7.229 1.00 98.00 95 THR A C 1
ATOM 772 O O . THR A 1 95 ? -5.360 -16.563 8.161 1.00 98.00 95 THR A O 1
ATOM 775 N N . GLY A 1 96 ? -6.056 -14.993 6.726 1.00 97.00 96 GLY A N 1
ATOM 776 C CA . GLY A 1 96 ? -7.434 -14.929 7.234 1.00 97.00 96 GLY A CA 1
ATOM 777 C C . GLY A 1 96 ? -7.587 -14.274 8.619 1.00 97.00 96 GLY A C 1
ATOM 778 O O . GLY A 1 96 ? -8.661 -14.313 9.224 1.00 97.00 96 GLY A O 1
ATOM 779 N N . GLY A 1 97 ? -6.533 -13.653 9.155 1.00 97.31 97 GLY A N 1
ATOM 780 C CA . GLY A 1 97 ? -6.546 -12.957 10.444 1.00 97.31 97 GLY A CA 1
ATOM 781 C C . GLY A 1 97 ? -7.180 -11.561 10.411 1.00 97.31 97 GLY A C 1
ATOM 782 O O . GLY A 1 97 ? -7.546 -11.037 11.469 1.00 97.31 97 GLY A O 1
ATOM 783 N N . LEU A 1 98 ? -7.338 -10.956 9.229 1.00 97.62 98 LEU A N 1
ATOM 784 C CA . LEU A 1 98 ? -7.760 -9.557 9.092 1.00 97.62 98 LEU A CA 1
ATOM 785 C C . LEU A 1 98 ? -9.165 -9.297 9.649 1.00 97.62 98 LEU A C 1
ATOM 787 O O . LEU A 1 98 ? -9.392 -8.285 10.312 1.00 97.62 98 LEU A O 1
ATOM 791 N N . GLY A 1 99 ? -10.088 -10.247 9.479 1.00 97.00 99 GLY A N 1
ATOM 792 C CA . GLY A 1 99 ? -11.458 -10.129 9.987 1.00 97.00 99 GLY A CA 1
ATOM 793 C C . GLY A 1 99 ? -11.537 -9.931 11.506 1.00 97.00 99 GLY A C 1
ATOM 794 O O . GLY A 1 99 ? -12.410 -9.208 11.983 1.00 97.00 99 GLY A O 1
ATOM 795 N N . ARG A 1 100 ? -10.602 -10.505 12.284 1.00 97.56 100 ARG A N 1
ATOM 796 C CA . ARG A 1 100 ? -10.522 -10.262 13.738 1.00 97.56 100 ARG A CA 1
ATOM 797 C C . ARG A 1 100 ? -1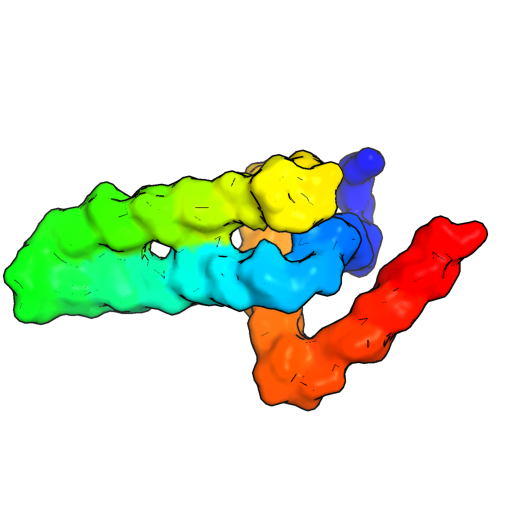0.124 -8.820 14.051 1.00 97.56 100 ARG A C 1
ATOM 799 O O . ARG A 1 100 ? -10.674 -8.228 14.970 1.00 97.56 100 ARG A O 1
ATOM 806 N N . GLN A 1 101 ? -9.195 -8.254 13.283 1.00 97.44 101 GLN A N 1
ATOM 807 C CA . GLN A 1 101 ? -8.748 -6.873 13.476 1.00 97.44 101 GLN A CA 1
ATOM 808 C C . GLN A 1 101 ? -9.821 -5.864 13.050 1.00 97.44 101 GLN A C 1
ATOM 810 O O . GLN A 1 101 ? -10.008 -4.866 13.735 1.00 97.44 101 GLN A O 1
ATOM 815 N N . LEU A 1 102 ? -10.578 -6.152 11.986 1.00 96.62 102 LEU A N 1
ATOM 816 C CA . LEU A 1 102 ? -11.718 -5.324 11.574 1.00 96.62 102 LEU A CA 1
ATOM 817 C C . LEU A 1 102 ? -12.843 -5.330 12.622 1.00 96.62 102 LEU A C 1
ATOM 819 O O . LEU A 1 102 ? -13.441 -4.292 12.882 1.00 96.62 102 LEU A O 1
ATOM 823 N N . ARG A 1 103 ? -13.107 -6.470 13.278 1.00 96.94 103 ARG A N 1
ATOM 824 C CA . ARG A 1 103 ? -14.046 -6.510 14.415 1.00 96.94 103 ARG A CA 1
ATOM 825 C C . ARG A 1 103 ? -13.556 -5.679 15.597 1.00 96.94 103 ARG A C 1
ATOM 827 O O . ARG A 1 103 ? -14.315 -4.855 16.090 1.00 96.94 103 ARG A O 1
ATOM 834 N N . ARG A 1 104 ? -12.279 -5.821 15.971 1.00 96.38 104 ARG A N 1
ATOM 835 C CA . ARG A 1 104 ? -11.648 -4.999 17.016 1.00 96.38 104 ARG A CA 1
ATOM 836 C C . ARG A 1 104 ? -11.760 -3.502 16.712 1.00 96.38 104 ARG A C 1
ATOM 838 O O . ARG A 1 104 ? -12.033 -2.717 17.609 1.00 96.38 104 ARG A O 1
ATOM 845 N N . LEU A 1 105 ? -11.562 -3.112 15.452 1.00 94.81 105 LEU A N 1
ATOM 846 C CA . LEU A 1 105 ? -11.744 -1.731 15.011 1.00 94.81 105 LEU A CA 1
ATOM 847 C C . LEU A 1 105 ? -13.180 -1.245 15.246 1.00 94.81 105 LEU A C 1
ATOM 849 O O . LEU A 1 105 ? -13.374 -0.174 15.810 1.00 94.81 105 LEU A O 1
ATOM 853 N N . ASN A 1 106 ? -14.173 -2.041 14.846 1.00 93.44 106 ASN A N 1
ATOM 854 C CA . ASN A 1 106 ? -15.583 -1.697 15.038 1.00 93.44 106 ASN A CA 1
ATOM 855 C C . ASN A 1 106 ? -15.969 -1.597 16.521 1.00 93.44 106 ASN A C 1
ATOM 857 O O . ASN A 1 106 ? -16.816 -0.784 16.867 1.00 93.44 106 ASN A O 1
ATOM 861 N N . GLU A 1 107 ? -15.374 -2.421 17.385 1.00 94.38 107 GLU A N 1
ATOM 862 C CA . GLU A 1 107 ? -15.584 -2.376 18.838 1.00 94.38 107 GLU A CA 1
ATOM 863 C C . GLU A 1 107 ? -14.949 -1.135 19.473 1.00 94.38 107 GLU A C 1
ATOM 865 O O . GLU A 1 107 ? -15.571 -0.516 20.324 1.00 94.38 107 GLU A O 1
ATOM 870 N N . ALA A 1 108 ? -13.749 -0.743 19.037 1.00 87.50 108 ALA A N 1
ATOM 871 C CA . ALA A 1 108 ? -13.053 0.441 19.544 1.00 87.50 108 ALA A CA 1
ATOM 872 C C . ALA A 1 108 ? -13.662 1.776 19.069 1.00 87.50 108 ALA A C 1
ATOM 874 O O . ALA A 1 108 ? -13.360 2.819 19.643 1.00 87.50 108 ALA A O 1
ATOM 875 N N . GLY A 1 109 ? -14.458 1.756 17.994 1.00 76.62 109 GLY A N 1
ATOM 876 C CA . GLY A 1 109 ? -15.154 2.929 17.456 1.00 76.62 109 GLY A CA 1
ATOM 877 C C . GLY A 1 109 ? -16.586 3.128 17.969 1.00 76.62 109 GLY A C 1
ATOM 878 O O . GLY A 1 109 ? -17.217 4.105 17.570 1.00 76.62 109 GLY A O 1
ATOM 879 N N . ARG A 1 110 ? -17.106 2.202 18.787 1.00 60.00 110 ARG A N 1
ATOM 880 C CA . ARG A 1 110 ? -18.369 2.347 19.531 1.00 60.00 110 ARG A CA 1
ATOM 881 C C . ARG A 1 110 ? -18.116 3.024 20.870 1.00 60.00 110 ARG A C 1
ATOM 883 O O . ARG A 1 110 ? -19.029 3.759 21.301 1.00 60.00 110 ARG A O 1
#

Secondary structure (DSSP, 8-state):
---SSHHHHHHHHHHTT-SHHHHHHHIIIIIIHHHHHHHHHHHT-TTHHHHHHHHHHHHHHHHIIIII-S--TTGGG-HHHHHHHHHHHHHHHHTT-HHHHHHHHHHHT-

pLDDT: mean 93.04, std 8.83, range [57.28, 98.5]

Sequence (110 aa):
MNPQTFDEYWLGYLAGHSKPSTRFIHYLGLFFAPIVGVAASFLVVWWAFLVIIPVFYLAALFTHPLLEHNSNKPFAERPLWSAIALLRMLALDLTGGLGRQLRRLNEAGR

Foldseek 3Di:
DPDPDLVVVLLVVCLQVVDPVLLVLCCCQVPVQQVVQPVCCVVPNVCSVVPSNVVSVVVSQVCRCPPSVHHPPPLVVCVVSVVVSSVVCVVCVVVVNNVVSSVVSVVVVD

Radius of gyration: 14.93 Å; chains: 1; bounding box: 34×28×41 Å

=== Feature glossary ===
The record interleaves many kinds of information about one protein. Here is each kind framed as the question it answers.

Q: What are the backbone torsion angles?
A: φ (phi) and ψ (psi) are the two rotatable backbone dihedrals per residue: φ is the C(i-1)–N–Cα–C torsion, ψ is the N–Cα–C–N(i+1) torsion, both in degrees on (−180°, 180°]. α-helical residues cluster near (−60°, −45°); β-strand residues near (−120°, +130°). A Ramachandran plot is simply a scatter of (φ, ψ) for every residue.

Q: What is the amino-acid chain?
A: This is the polypeptide sequence — one letter per residue, N-terminus first. Length ranges from a few dozen residues for small domains to over a thousand for large multi-domain proteins.

Q: How mobile is each atom in the crystal?
A: For experimental (PDB) structures, the B-factor (temperature factor) quantifies the positional spread of each atom in the crystal — a combination of thermal vibration and static disorder — in units of Å². High B-factors mark flexible loops or poorly resolved regions; low B-factors mark the rigid, well-ordered core.

Q: Are the domains correctly placed relative to each other?
A: Predicted Aligned Error (PAE) is an AlphaFold confidence matrix: entry (i, j) is the expected error in the position of residue j, in ångströms, when the prediction is superimposed on the true structure at residue i. Low PAE within a block of residues means that block is internally rigid and well-predicted; high PAE between two blocks means their relative placement is uncertain even if each block individually is confident.

Q: How confident is the AlphaFold model at each residue?
A: pLDDT is the predicted lDDT-Cα score: AlphaFold's confidence that the local environment of each residue (all inter-atomic distances within 15 Å) is correctly placed. It is a per-residue number between 0 and 100, with higher meaning more reliable.

Q: What family and function is it annotated with?
A: Functional annotations link the protein to curated databases. InterPro entries identify conserved domains and families by matching the sequence against member-database signatures (Pfam, PROSITE, CDD, …). Gene Ontology (GO) terms describe molecular function, biological process, and cellular component in a controlled vocabulary. CATH places the structure in a hierarchical fold classification (Class/Architecture/Topology/Homologous-superfamily). The organism is the source species.

Q: How big and how compact is the whole molecule?
A: Three whole-structure scalars: the radius of gyration (RMS distance of Cα from centroid, in Å), the count of Cα–Cα contacts (pairs closer than 8 Å and separated by more than four residues in sequence — i.e. tertiary, not local, contacts), and the bounding-box dimensions. Together they distinguish compact globular folds from extended fibres or disordered chains.

Q: What known structures does this most resemble?
A: The Foldseek neighbor list gives the closest experimentally determined structures in the PDB, ranked by structural alignment. TM-score near 1 means near-identical fold; near 0.3 means only rough topology match. This is how one finds what a novel AlphaFold prediction most resembles in the solved-structure universe.

Q: Which residues are buried vs exposed?
A: SASA measures how much of the protein is reachable by solvent. It is computed by rolling a water-sized probe over the atomic surface and summing the exposed area (Å²). Per-residue SASA distinguishes core (buried, low SASA) from surface (exposed, high SASA) residues; total SASA is a whole-molecule size measure.

Q: Which residues are in helices, strands, or loops?
A: Eight-state secondary structure (DSSP): H is the canonical α-helix, G the tighter 3₁₀-helix, I the wider π-helix; E/B are β-structure, T and S are turns and bends, and '-' is everything else. DSSP derives these from the pattern of main-chain N–H···O=C hydrogen bonds, not from the sequence.

Q: Where is each backbone atom in 3D?
A: Structure coordinates are given as an mmCIF _atom_site loop: one row per atom with element, residue name, chain id, sequence number, and x/y/z position in Å. Only the four main-chain atoms per residue are included here; side chains are omitted to keep the record compact.

Q: What if only a Cα trace is available?
A: Three-state secondary structure (P-SEA) collapses the eight DSSP classes into helix (a), strand (b), and coil (c). P-SEA assigns these from Cα geometry alone — distances and angles — without requiring backbone oxygens, so it works on any Cα trace.

Q: What do the rendered images show?
A: The six renders are orthographic views along the three Cartesian axes in both directions. Representation (cartoon, sticks, or surface) and color scheme (sequence-rainbow or by-chain) vary across proteins so the training set covers all the common visualization conventions.

Q: What d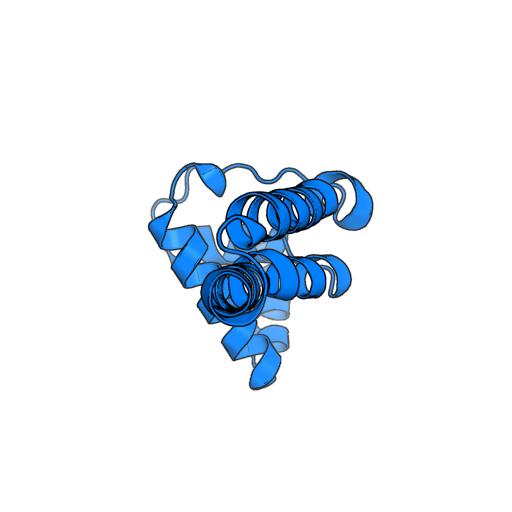oes the local fold look like, residue by residue?
A: Foldseek's 3Di representation compresses backbone geometry into a per-residue letter drawn from a learned twenty-state alphabet. It captures the tertiary interaction pattern around each residue — which residues are packed against it in space, regardless of where they are in sequence.

Q: What do the diagnostic plots show?
A: The contact map is a binary N×N matrix image: pixel (i, j) is dark where Cα_i and Cα_j are within 8 Å and |i−j|>4. Because the |i−j|>4 filter removes local helical contacts, off-diagonal stripes parallel to the main diagonal indicate parallel β-sheets; stripes perpendicular to it indicate antiparallel β-sheets. The Ramachandran plot scatters every residue's (φ, ψ) pair against the sterically allowed regions. The PAE heatmap renders the predicted-aligned-error matrix.